Protein AF-A0A5P9XRN8-F1 (afdb_monomer_lite)

Radius of gyration: 21.63 Å; chains: 1; bounding box: 34×23×61 Å

pLDDT: mean 89.19, std 9.0, range [49.06, 98.31]

Foldseek 3Di:
DDDPVVVQVVCVVVVNVVDDDDDDQKDWDKDKDWDALVNDDPVVSVVDDRIHIDIDRPDIDGHPVPDD

Structure (mmCIF, N/CA/C/O backbone):
data_AF-A0A5P9XRN8-F1
#
_entry.id   AF-A0A5P9XRN8-F1
#
loop_
_atom_site.group_PDB
_atom_site.id
_atom_site.type_symbol
_atom_site.label_atom_id
_atom_site.label_alt_id
_atom_site.label_comp_id
_atom_site.label_asym_id
_atom_site.label_entity_id
_atom_site.label_seq_id
_atom_site.pdbx_PDB_ins_code
_atom_site.Cartn_x
_atom_site.Cartn_y
_atom_site.Cartn_z
_atom_site.occupancy
_atom_site.B_iso_or_equiv
_atom_site.auth_seq_id
_atom_site.auth_comp_id
_atom_site.auth_asym_id
_atom_site.auth_atom_id
_atom_site.pdbx_PDB_model_num
ATOM 1 N N . MET A 1 1 ? 5.692 -15.846 -25.534 1.00 49.06 1 MET A N 1
AT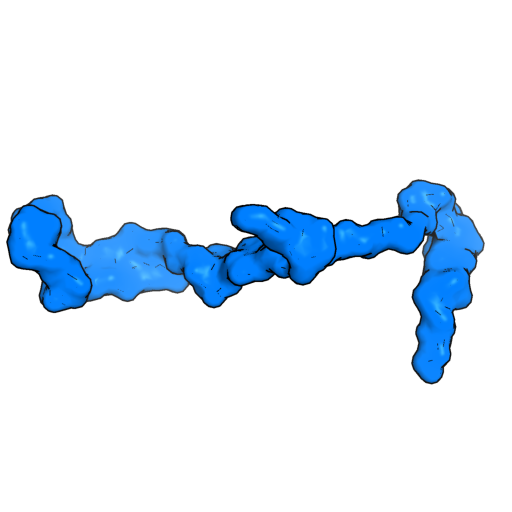OM 2 C CA . MET A 1 1 ? 5.603 -14.586 -24.775 1.00 49.06 1 MET A CA 1
ATOM 3 C C . MET A 1 1 ? 6.254 -13.558 -25.669 1.00 49.06 1 MET A C 1
ATOM 5 O O . MET A 1 1 ? 7.391 -13.810 -26.049 1.00 49.06 1 MET A O 1
ATOM 9 N N . ALA A 1 2 ? 5.509 -12.549 -26.126 1.00 59.50 2 ALA A N 1
ATOM 10 C CA . ALA A 1 2 ? 6.115 -11.448 -26.871 1.00 59.50 2 ALA A CA 1
ATOM 11 C C . ALA A 1 2 ? 7.166 -10.793 -25.970 1.00 59.50 2 ALA A C 1
ATOM 13 O O . ALA A 1 2 ? 7.002 -10.790 -24.747 1.00 59.50 2 ALA A O 1
ATOM 14 N N . SER A 1 3 ? 8.273 -10.348 -26.549 1.00 78.44 3 SER A N 1
ATOM 15 C CA . SER A 1 3 ? 9.277 -9.625 -25.767 1.00 78.44 3 SER A CA 1
ATOM 16 C C . SER A 1 3 ? 8.771 -8.215 -25.459 1.00 78.44 3 SER A C 1
ATOM 18 O O . SER A 1 3 ? 8.089 -7.623 -26.292 1.00 78.44 3 SER A O 1
ATOM 20 N N . ASP A 1 4 ? 9.134 -7.651 -24.307 1.00 77.44 4 ASP A N 1
ATOM 21 C CA . ASP A 1 4 ? 8.765 -6.279 -23.921 1.00 77.44 4 ASP A CA 1
ATOM 22 C C . ASP A 1 4 ? 9.123 -5.251 -25.018 1.00 77.44 4 ASP A C 1
ATOM 24 O O . ASP A 1 4 ? 8.418 -4.264 -25.217 1.00 77.44 4 ASP A O 1
ATOM 28 N N . ALA A 1 5 ? 10.173 -5.523 -25.801 1.00 82.56 5 ALA A N 1
ATOM 29 C CA . ALA A 1 5 ? 10.568 -4.725 -26.960 1.00 82.56 5 ALA A CA 1
ATOM 30 C C . ALA A 1 5 ? 9.531 -4.745 -28.101 1.00 82.56 5 ALA A C 1
ATOM 32 O O . 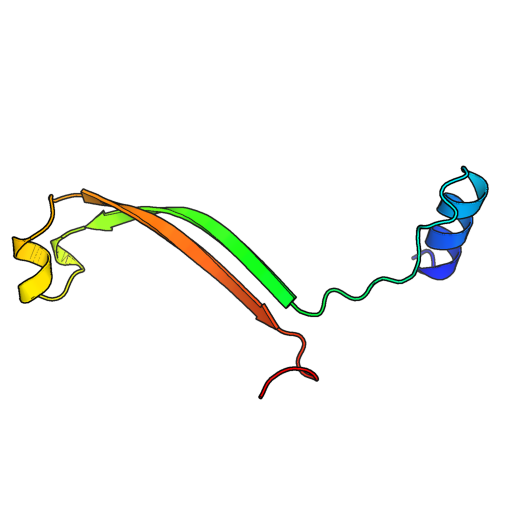ALA A 1 5 ? 9.248 -3.702 -28.684 1.00 82.56 5 ALA A O 1
ATOM 33 N N . GLU A 1 6 ? 8.934 -5.903 -28.401 1.00 86.94 6 GLU A N 1
ATOM 34 C CA . GLU A 1 6 ? 7.873 -6.023 -29.415 1.00 86.94 6 GLU A CA 1
ATOM 35 C C . GLU A 1 6 ? 6.598 -5.285 -28.980 1.00 86.94 6 GLU A C 1
ATOM 37 O O . GLU A 1 6 ? 5.911 -4.687 -29.810 1.00 86.94 6 GLU A O 1
ATOM 42 N N . GLU A 1 7 ? 6.287 -5.283 -27.679 1.00 84.12 7 GLU A N 1
ATOM 43 C CA . GLU A 1 7 ? 5.149 -4.528 -27.143 1.00 84.12 7 GLU A CA 1
ATOM 44 C C . GLU A 1 7 ? 5.387 -3.015 -27.216 1.00 84.12 7 GLU A C 1
ATOM 46 O O . GLU A 1 7 ? 4.507 -2.282 -27.672 1.00 84.12 7 GLU A O 1
ATOM 51 N N . ILE A 1 8 ? 6.577 -2.537 -26.838 1.00 85.69 8 ILE A N 1
ATOM 52 C CA . ILE A 1 8 ? 6.950 -1.116 -26.946 1.00 85.69 8 ILE A CA 1
ATOM 53 C C . ILE A 1 8 ? 6.877 -0.643 -28.406 1.00 85.69 8 ILE A C 1
ATOM 55 O O . ILE A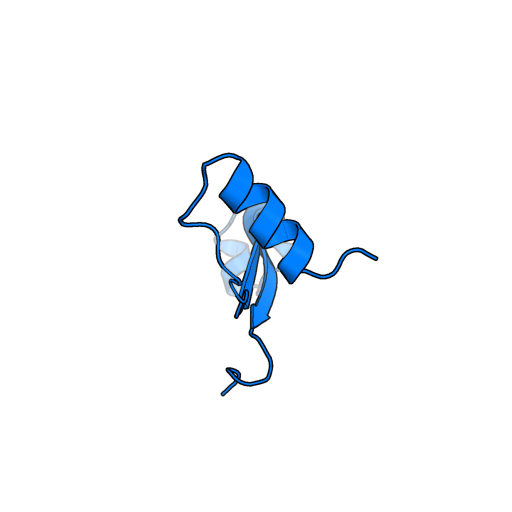 1 8 ? 6.282 0.399 -28.682 1.00 85.69 8 ILE A O 1
ATOM 59 N N . GLU A 1 9 ? 7.401 -1.429 -29.350 1.00 89.19 9 GLU A N 1
ATOM 60 C CA . GLU A 1 9 ? 7.339 -1.125 -30.786 1.00 89.19 9 GLU A CA 1
ATOM 61 C C . GLU A 1 9 ? 5.885 -1.051 -31.288 1.00 89.19 9 GLU A C 1
ATOM 63 O O . GLU A 1 9 ? 5.521 -0.142 -32.041 1.00 89.19 9 GLU A O 1
ATOM 68 N N . SER A 1 10 ? 5.010 -1.945 -30.812 1.00 90.88 10 SER A N 1
ATOM 69 C CA . SER A 1 10 ? 3.574 -1.884 -31.104 1.00 90.88 10 SER A CA 1
ATOM 70 C C . SER A 1 10 ? 2.954 -0.565 -30.624 1.00 90.88 10 SER A C 1
ATOM 72 O O . SER A 1 10 ? 2.197 0.061 -31.370 1.00 90.88 10 SER A O 1
ATOM 74 N N . TYR A 1 11 ? 3.286 -0.098 -29.418 1.00 86.25 11 TYR A N 1
ATOM 75 C CA . TYR A 1 11 ? 2.807 1.192 -28.907 1.00 86.25 11 TYR A CA 1
ATOM 76 C C . TYR A 1 11 ? 3.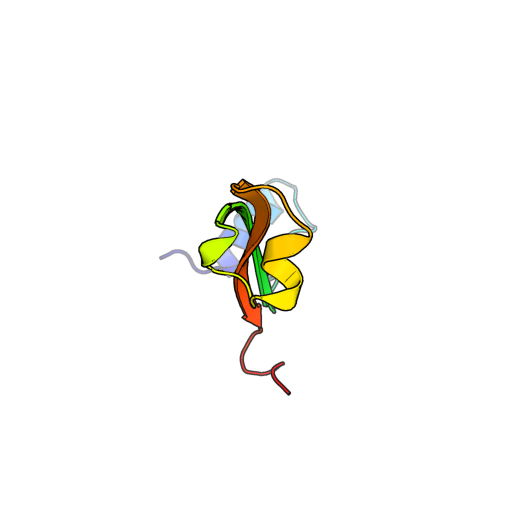352 2.383 -29.705 1.00 86.25 11 TYR A C 1
ATOM 78 O O . TYR A 1 11 ? 2.596 3.304 -30.029 1.00 86.25 11 TYR A O 1
ATOM 86 N N . HIS A 1 12 ? 4.629 2.347 -30.092 1.00 91.81 12 HIS A N 1
ATOM 87 C CA . HIS A 1 12 ? 5.239 3.381 -30.934 1.00 91.81 12 HIS A CA 1
ATOM 88 C C . HIS A 1 12 ? 4.566 3.462 -32.301 1.00 91.81 12 HIS A C 1
ATOM 90 O O . HIS A 1 12 ? 4.247 4.558 -32.765 1.00 91.81 12 HIS A O 1
ATOM 96 N N . SER A 1 13 ? 4.272 2.312 -32.915 1.00 91.75 13 SER A N 1
ATOM 97 C CA . SER A 1 13 ? 3.587 2.233 -34.213 1.00 91.75 13 SER A CA 1
ATOM 98 C C . SER A 1 13 ? 2.160 2.801 -34.183 1.00 91.75 13 SER A C 1
ATOM 100 O O . SER A 1 13 ? 1.661 3.283 -35.200 1.00 91.75 13 SER A O 1
ATOM 102 N N . ALA A 1 14 ? 1.526 2.814 -33.006 1.00 91.88 14 ALA A N 1
ATOM 103 C CA . ALA A 1 14 ? 0.220 3.423 -32.767 1.00 91.88 14 ALA A CA 1
ATOM 104 C C . ALA A 1 14 ? 0.291 4.933 -32.439 1.00 91.88 14 ALA A C 1
ATOM 106 O O . ALA A 1 14 ? -0.743 5.555 -32.199 1.00 91.88 14 ALA A O 1
ATOM 107 N N . GLY A 1 15 ? 1.487 5.538 -32.455 1.00 89.81 15 GLY A N 1
ATOM 108 C CA . GLY A 1 15 ? 1.703 6.970 -32.223 1.00 89.81 15 GLY A CA 1
ATOM 109 C C . GLY A 1 15 ? 2.020 7.353 -30.774 1.00 89.81 15 GLY A C 1
ATOM 110 O O . GLY A 1 15 ? 2.161 8.541 -30.486 1.00 89.81 15 GLY A O 1
ATOM 111 N N . TYR A 1 16 ? 2.171 6.379 -29.871 1.00 81.94 16 TYR A N 1
ATOM 112 C CA . TYR A 1 16 ? 2.540 6.599 -28.467 1.00 81.94 16 TYR A CA 1
ATOM 113 C C . TYR A 1 16 ? 4.064 6.558 -28.287 1.00 81.94 16 TYR A C 1
ATOM 115 O O . TYR A 1 16 ? 4.625 5.615 -27.733 1.00 81.94 16 TYR A O 1
ATOM 123 N N . VAL A 1 17 ? 4.747 7.571 -28.822 1.00 83.62 17 VAL A N 1
ATOM 124 C CA . VAL A 1 17 ? 6.222 7.629 -28.928 1.00 83.62 17 VAL A CA 1
ATOM 125 C C . VAL A 1 17 ? 6.921 7.808 -27.569 1.00 83.62 17 VAL A C 1
ATOM 127 O O . VAL A 1 17 ? 8.123 7.594 -27.448 1.00 83.62 17 VAL A O 1
ATOM 130 N N . ASP A 1 18 ? 6.184 8.214 -26.537 1.00 81.06 18 ASP A N 1
ATOM 131 C CA . ASP A 1 18 ? 6.673 8.440 -25.175 1.00 81.06 18 ASP A CA 1
ATOM 132 C C . ASP A 1 18 ? 6.672 7.179 -24.295 1.00 81.06 18 ASP A C 1
ATOM 134 O O . ASP A 1 18 ? 7.241 7.191 -23.201 1.00 81.06 18 ASP A O 1
ATOM 138 N N . ILE A 1 19 ? 6.072 6.079 -24.763 1.00 77.50 19 ILE A N 1
ATOM 139 C CA . ILE A 1 19 ? 6.065 4.805 -24.041 1.00 77.50 19 ILE A CA 1
ATOM 140 C C . ILE A 1 19 ? 7.453 4.172 -24.133 1.00 77.50 19 ILE A C 1
ATOM 142 O O . ILE A 1 19 ? 7.915 3.811 -25.206 1.00 77.50 19 ILE A O 1
ATOM 146 N N . GLY A 1 20 ? 8.134 4.016 -23.005 1.00 78.25 20 GLY A N 1
ATOM 147 C CA . GLY A 1 20 ? 9.423 3.332 -22.929 1.00 78.25 20 GLY A CA 1
ATOM 148 C C . GLY A 1 20 ? 9.428 2.262 -21.851 1.00 78.25 20 GLY A C 1
ATOM 149 O O . GLY A 1 20 ? 8.506 2.171 -21.036 1.00 78.25 20 GLY A O 1
ATOM 150 N N . GLU A 1 21 ? 10.503 1.480 -21.811 1.00 77.62 21 GLU A N 1
ATOM 151 C CA . GLU A 1 21 ? 10.742 0.531 -20.729 1.00 77.62 21 GLU A CA 1
ATOM 152 C C . GLU A 1 21 ? 10.845 1.301 -19.401 1.00 77.62 21 GLU A C 1
ATOM 154 O O . GLU A 1 21 ? 11.810 2.020 -19.136 1.00 77.62 21 GLU A O 1
ATOM 159 N N . THR A 1 22 ? 9.804 1.203 -18.573 1.00 73.81 22 THR A N 1
ATOM 160 C CA . THR A 1 22 ? 9.739 1.869 -17.270 1.00 73.81 22 THR A CA 1
ATOM 161 C C . THR A 1 22 ? 9.760 0.820 -16.176 1.00 73.81 22 THR A C 1
ATOM 163 O O . THR A 1 22 ? 8.854 -0.001 -16.056 1.00 73.81 22 THR A O 1
ATOM 166 N N . SER A 1 23 ? 10.786 0.868 -15.329 1.00 76.19 23 SER A N 1
ATOM 167 C CA . SER A 1 23 ? 10.883 -0.011 -14.166 1.00 76.19 23 SER A CA 1
ATOM 168 C C . SER A 1 23 ? 10.103 0.550 -12.975 1.00 76.19 23 SER A C 1
ATOM 170 O O . SER A 1 23 ? 10.347 1.667 -12.513 1.00 76.19 23 SER A O 1
ATOM 172 N N . ILE A 1 24 ? 9.210 -0.261 -12.404 1.00 85.56 24 ILE A N 1
ATOM 173 C CA . ILE A 1 24 ? 8.581 0.034 -11.112 1.00 85.56 24 ILE A CA 1
ATOM 174 C C . ILE A 1 24 ? 9.601 -0.260 -10.006 1.00 85.56 24 ILE A C 1
ATOM 176 O O . ILE A 1 24 ? 9.853 -1.413 -9.658 1.00 85.56 24 ILE A O 1
ATOM 180 N N . PHE A 1 25 ? 10.181 0.789 -9.420 1.00 88.44 25 PHE A N 1
ATOM 181 C CA . PHE A 1 25 ? 11.132 0.639 -8.308 1.00 88.44 25 PHE A CA 1
ATOM 182 C C . PHE A 1 25 ? 10.467 0.447 -6.946 1.00 88.44 25 PHE A C 1
ATOM 184 O O . PHE A 1 25 ? 11.146 0.173 -5.960 1.00 88.44 25 PHE A O 1
ATOM 191 N N . GLY A 1 26 ? 9.150 0.579 -6.872 1.00 91.50 26 GLY A N 1
ATOM 192 C CA . GLY A 1 26 ? 8.389 0.328 -5.665 1.00 91.50 26 GLY A CA 1
ATOM 193 C C . GLY A 1 26 ? 6.913 0.599 -5.880 1.00 91.50 26 GLY A C 1
ATOM 194 O O . GLY A 1 26 ? 6.523 1.280 -6.826 1.00 91.50 26 GLY A O 1
ATOM 195 N N . TYR A 1 27 ? 6.090 0.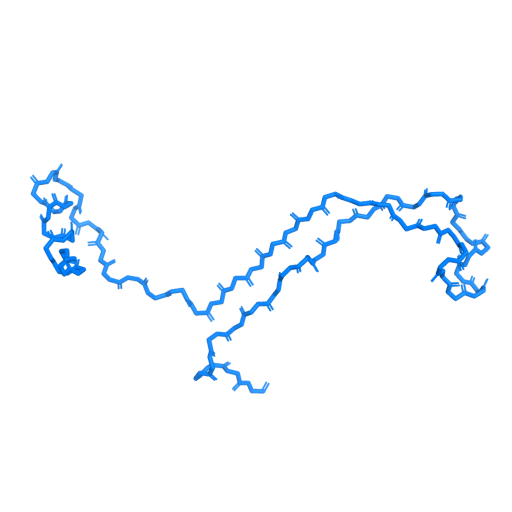051 -4.999 1.00 95.56 27 TYR A N 1
ATOM 196 C CA . TYR A 1 27 ? 4.656 0.287 -5.009 1.00 95.56 27 TYR A CA 1
ATOM 197 C C . TYR A 1 27 ? 4.099 0.252 -3.591 1.00 95.56 27 TYR A C 1
ATOM 199 O O . TYR A 1 27 ? 4.676 -0.348 -2.679 1.00 95.56 27 TYR A O 1
ATOM 207 N N . PHE A 1 28 ? 2.934 0.866 -3.426 1.00 97.25 28 PHE A N 1
ATOM 208 C CA . PHE A 1 28 ? 2.116 0.725 -2.237 1.00 97.25 28 PHE A CA 1
ATOM 209 C C . PHE A 1 28 ? 0.653 0.528 -2.627 1.00 97.25 28 PHE A C 1
ATOM 211 O O . PHE A 1 28 ? 0.224 0.948 -3.699 1.00 97.25 28 PHE A O 1
ATOM 218 N N . ALA A 1 29 ? -0.116 -0.121 -1.757 1.00 97.56 29 ALA A N 1
ATOM 219 C CA . ALA A 1 29 ? -1.547 -0.316 -1.956 1.00 97.56 29 ALA A CA 1
ATOM 220 C C . ALA A 1 29 ? -2.314 0.006 -0.675 1.00 97.56 29 ALA A C 1
ATOM 222 O O . ALA A 1 29 ? -2.005 -0.531 0.396 1.00 97.56 29 ALA A O 1
ATOM 223 N N . PHE A 1 30 ? -3.334 0.854 -0.808 1.00 98.31 30 PHE A N 1
ATOM 224 C CA . PHE A 1 30 ? -4.233 1.230 0.274 1.00 98.31 30 PHE A CA 1
ATOM 225 C C . PHE A 1 30 ? -5.590 0.543 0.150 1.00 98.31 30 PHE A C 1
ATOM 227 O O . PHE A 1 30 ? -6.087 0.308 -0.947 1.00 98.31 30 PHE A O 1
ATOM 234 N N . THR A 1 31 ? -6.215 0.265 1.291 1.00 97.81 31 THR A N 1
ATOM 235 C CA . THR A 1 31 ? -7.616 -0.161 1.367 1.00 97.81 31 THR A CA 1
ATOM 236 C C . THR A 1 31 ? -8.302 0.518 2.541 1.00 97.81 31 THR A C 1
ATOM 238 O O . THR A 1 31 ? -7.677 0.756 3.578 1.00 97.81 31 THR A O 1
ATOM 241 N N . SER A 1 32 ? -9.597 0.799 2.403 1.00 97.50 32 SER A N 1
ATOM 242 C CA . SER A 1 32 ? -10.419 1.147 3.561 1.00 97.50 32 SER A CA 1
ATOM 243 C C . SER A 1 32 ? -10.474 -0.044 4.521 1.00 97.50 32 SER A C 1
ATOM 245 O O . SER A 1 32 ? -10.456 -1.206 4.097 1.00 97.50 32 SER A O 1
ATOM 247 N N . ALA A 1 33 ? -10.462 0.236 5.820 1.00 96.94 33 ALA A N 1
ATOM 248 C CA . ALA A 1 33 ? -10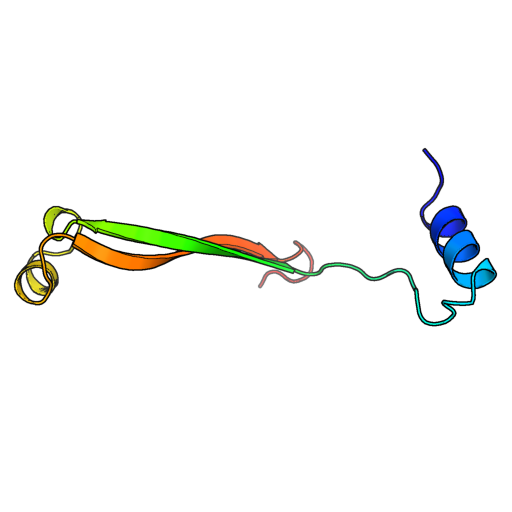.561 -0.775 6.862 1.00 96.94 33 ALA A CA 1
ATOM 249 C C . ALA A 1 33 ? -11.089 -0.163 8.166 1.00 96.94 33 ALA A C 1
ATOM 251 O O . ALA A 1 33 ? -11.161 1.056 8.324 1.00 96.94 33 ALA A O 1
ATOM 252 N N . PHE A 1 34 ? -11.404 -1.034 9.123 1.00 96.88 34 PHE A N 1
ATOM 253 C CA . PHE A 1 34 ? -11.684 -0.656 10.502 1.00 96.88 34 PHE A CA 1
ATOM 254 C C . PHE A 1 34 ? -10.744 -1.395 11.453 1.00 96.88 34 PHE A C 1
ATOM 256 O O . PHE A 1 34 ? -10.398 -2.552 11.212 1.00 96.88 34 PHE A O 1
ATOM 263 N N . VAL A 1 35 ? -10.353 -0.721 12.532 1.00 95.62 35 VAL A N 1
ATOM 264 C CA . VAL A 1 35 ? -9.649 -1.311 13.680 1.00 95.62 35 VAL A CA 1
ATOM 265 C C . VAL A 1 35 ? -10.586 -1.261 14.881 1.00 95.62 35 VAL A C 1
ATOM 267 O O . VAL A 1 35 ? -11.274 -0.254 15.078 1.00 95.62 35 VAL A O 1
ATOM 270 N N . LEU A 1 36 ? -10.662 -2.338 15.664 1.00 96.19 36 LEU A N 1
ATOM 271 C CA . LEU A 1 36 ? -11.449 -2.322 16.893 1.00 96.19 36 LEU A CA 1
ATOM 272 C C . LEU A 1 36 ? -10.649 -1.644 18.002 1.00 96.19 36 LEU A C 1
ATOM 274 O O . LEU A 1 36 ? -9.441 -1.835 18.110 1.00 96.19 36 LEU A O 1
ATOM 278 N N . SER A 1 37 ? -11.315 -0.884 18.871 1.00 95.25 37 SER A N 1
ATOM 279 C CA . SER A 1 37 ? -10.640 -0.253 20.014 1.00 95.25 37 SER A CA 1
ATOM 280 C C . SER A 1 37 ? -9.966 -1.269 20.945 1.00 95.25 37 SER A C 1
ATOM 282 O O . SER A 1 37 ? -9.011 -0.923 21.631 1.00 95.25 37 SER A O 1
ATOM 284 N N . THR A 1 38 ? -10.422 -2.525 20.939 1.00 95.12 38 THR A N 1
ATOM 285 C CA . THR A 1 38 ? -9.824 -3.652 21.670 1.00 95.12 38 THR A CA 1
ATOM 286 C C . THR A 1 38 ? -8.483 -4.114 21.109 1.00 95.12 38 THR A C 1
ATOM 288 O O . THR A 1 38 ? -7.737 -4.773 21.823 1.00 95.12 38 THR A O 1
ATOM 291 N N . ASP A 1 39 ? -8.176 -3.767 19.858 1.00 94.75 39 ASP A N 1
ATOM 292 C CA . ASP A 1 39 ? -6.920 -4.125 19.191 1.00 94.75 39 ASP A CA 1
ATOM 293 C C . ASP A 1 39 ? -5.835 -3.054 19.412 1.00 94.75 39 ASP A C 1
ATOM 295 O O . ASP A 1 39 ? -4.690 -3.217 18.990 1.00 94.75 39 ASP A O 1
ATOM 299 N N . LEU A 1 40 ? -6.194 -1.931 20.045 1.00 93.19 40 LEU A N 1
ATOM 300 C CA . LEU A 1 40 ? -5.276 -0.847 20.369 1.00 93.19 40 LEU A CA 1
ATOM 301 C C . LEU A 1 40 ? -4.628 -1.040 21.739 1.00 93.19 40 LEU A C 1
ATOM 303 O O . LEU A 1 40 ? -5.177 -1.675 22.639 1.00 93.19 40 LEU A O 1
ATOM 307 N N . ALA A 1 41 ? -3.488 -0.374 21.928 1.00 94.38 41 ALA A N 1
ATOM 308 C CA . ALA A 1 41 ? -2.922 -0.179 23.255 1.00 94.38 41 ALA A CA 1
ATOM 309 C C . ALA A 1 41 ? -3.959 0.483 24.198 1.00 94.38 41 ALA A C 1
ATOM 311 O O . ALA A 1 41 ? -4.693 1.379 23.752 1.00 94.38 41 ALA A O 1
ATOM 312 N N . PRO A 1 42 ? -4.036 0.089 25.486 1.00 91.25 42 PRO A N 1
ATOM 313 C CA . PRO A 1 42 ? -5.074 0.551 26.414 1.00 91.25 42 PRO A CA 1
ATOM 314 C C . PRO A 1 42 ? -5.182 2.076 26.545 1.00 91.25 42 PRO A C 1
ATOM 316 O O . PRO A 1 42 ? -6.277 2.617 26.717 1.00 91.25 42 PRO A O 1
ATOM 319 N N . GLU A 1 43 ? -4.057 2.783 26.436 1.00 91.38 43 GLU A N 1
ATOM 320 C CA . GLU A 1 43 ? -3.981 4.243 26.513 1.00 91.38 43 GLU A CA 1
ATOM 321 C C . GLU A 1 43 ? -4.682 4.907 25.321 1.00 91.38 43 GLU A C 1
ATOM 323 O O . GLU A 1 43 ? -5.306 5.961 25.465 1.00 91.38 43 GLU A O 1
ATOM 328 N N . LEU A 1 44 ? -4.618 4.275 24.146 1.00 90.50 44 LEU A N 1
ATOM 329 C CA . LEU A 1 44 ? -5.250 4.748 22.916 1.00 90.50 44 LEU A CA 1
ATOM 330 C C . LEU A 1 44 ? -6.714 4.316 22.827 1.00 90.50 44 LEU A C 1
ATOM 332 O O . LEU A 1 44 ? -7.551 5.095 22.374 1.00 90.50 44 LEU A O 1
ATOM 336 N N . ALA A 1 45 ? -7.045 3.115 23.307 1.00 91.12 45 ALA A N 1
ATOM 337 C CA . ALA A 1 45 ? -8.395 2.556 23.255 1.00 91.12 45 ALA A CA 1
ATOM 338 C C . ALA A 1 45 ? -9.450 3.468 23.910 1.00 91.12 45 ALA A C 1
ATOM 340 O O . ALA A 1 45 ? -10.572 3.566 23.422 1.00 91.12 45 ALA A O 1
ATOM 341 N N . ARG A 1 46 ? -9.083 4.188 24.981 1.00 90.94 46 ARG A N 1
ATOM 342 C CA . ARG A 1 46 ? -9.972 5.140 25.680 1.00 90.94 46 ARG A CA 1
ATOM 343 C C . ARG A 1 46 ? -10.307 6.392 24.866 1.00 90.94 46 ARG A C 1
ATOM 345 O O . ARG A 1 46 ? -11.251 7.099 25.205 1.00 90.94 46 ARG A O 1
ATOM 352 N N . ARG A 1 47 ? -9.513 6.700 23.839 1.00 92.38 47 ARG A N 1
ATOM 353 C CA . ARG A 1 47 ? -9.574 7.960 23.085 1.00 92.38 47 ARG A CA 1
ATOM 354 C C . ARG A 1 47 ? -10.402 7.862 21.804 1.00 92.38 47 ARG A C 1
ATOM 356 O O . ARG A 1 47 ? -10.705 8.890 21.206 1.00 92.38 47 ARG A O 1
ATOM 363 N N . TYR A 1 48 ? -10.752 6.648 21.388 1.00 92.00 48 TYR A N 1
ATOM 364 C CA . TYR A 1 48 ? -11.381 6.371 20.103 1.00 92.00 48 TYR A CA 1
ATOM 365 C C . TYR A 1 48 ? -12.682 5.568 20.254 1.00 92.00 48 TYR A C 1
ATOM 367 O O . TYR A 1 48 ? -12.859 4.848 21.239 1.00 92.00 48 TYR A O 1
ATOM 375 N N . PRO A 1 49 ? -13.610 5.672 19.283 1.00 92.94 49 PRO A N 1
ATOM 376 C CA . PRO A 1 49 ? -14.824 4.861 19.263 1.00 92.94 49 PRO A CA 1
ATOM 377 C C . PRO A 1 49 ? -14.511 3.371 19.056 1.00 92.94 49 PRO A C 1
ATOM 379 O O . PRO A 1 49 ? -13.412 2.994 18.656 1.00 92.94 49 PRO A O 1
ATOM 382 N N . ARG A 1 50 ? -15.514 2.509 19.277 1.00 94.19 50 ARG A N 1
ATOM 383 C CA . ARG A 1 50 ? -15.363 1.043 19.193 1.00 94.19 50 ARG A CA 1
ATOM 384 C C . ARG A 1 50 ? -14.815 0.555 17.847 1.00 94.19 50 ARG A C 1
ATOM 386 O O . ARG A 1 50 ? -14.051 -0.403 17.825 1.00 94.19 50 ARG A O 1
ATOM 393 N N . GLN A 1 51 ? -15.239 1.173 16.746 1.00 96.75 51 GLN A N 1
ATOM 394 C CA . GLN A 1 51 ? -14.749 0.905 15.394 1.00 96.75 51 GLN A CA 1
ATOM 395 C C . GLN A 1 51 ? -14.102 2.170 14.848 1.00 96.75 51 GLN A C 1
ATOM 397 O O . GLN A 1 51 ? -14.748 3.214 14.761 1.00 96.75 51 GLN A O 1
ATOM 402 N N . ILE A 1 52 ? -12.831 2.064 14.487 1.00 96.25 52 ILE A N 1
ATOM 403 C CA . ILE A 1 52 ? -11.999 3.197 14.102 1.00 96.25 52 ILE A CA 1
ATOM 404 C C . ILE A 1 52 ? -11.756 3.102 12.599 1.00 96.25 52 ILE A C 1
ATOM 406 O O . ILE A 1 52 ? -11.114 2.138 12.169 1.00 96.25 52 ILE A O 1
ATOM 410 N N . PRO A 1 53 ? -12.279 4.038 11.789 1.00 96.19 53 PRO A N 1
ATOM 411 C CA . PRO A 1 53 ? -12.029 4.042 10.355 1.00 96.19 53 PRO A CA 1
ATOM 412 C C . PRO A 1 53 ? -10.560 4.367 10.091 1.00 96.19 53 PRO A C 1
ATOM 414 O O . PRO A 1 53 ? -10.023 5.341 10.621 1.00 96.19 53 PRO A O 1
ATOM 417 N N . VAL A 1 54 ? -9.912 3.552 9.262 1.00 95.56 54 VAL A N 1
ATOM 418 C CA . VAL A 1 54 ? -8.513 3.738 8.870 1.00 95.56 54 VAL A CA 1
ATOM 419 C C . VAL A 1 54 ? -8.320 3.455 7.383 1.00 95.56 54 VAL A C 1
ATOM 421 O O . VAL A 1 54 ? -9.103 2.741 6.752 1.00 95.56 54 VAL A O 1
ATOM 424 N N . THR A 1 55 ? -7.211 3.954 6.844 1.00 97.62 55 THR A N 1
ATOM 425 C CA . THR A 1 55 ? -6.690 3.539 5.540 1.00 97.62 55 THR A CA 1
ATOM 426 C C . THR A 1 55 ? -5.512 2.604 5.778 1.00 97.62 55 THR A C 1
ATOM 428 O O . THR A 1 55 ? -4.455 3.025 6.243 1.00 97.62 55 THR A O 1
ATOM 431 N N . ARG A 1 56 ? -5.690 1.313 5.496 1.00 97.12 56 ARG A N 1
ATOM 432 C CA . ARG A 1 56 ? -4.644 0.305 5.685 1.00 97.12 56 ARG A CA 1
ATOM 433 C C . ARG A 1 56 ? -3.653 0.366 4.528 1.00 97.12 56 ARG A C 1
ATOM 435 O O . ARG A 1 56 ? -4.050 0.167 3.383 1.00 97.12 56 ARG A O 1
ATOM 442 N N . LEU A 1 57 ? -2.369 0.524 4.843 1.00 98.12 57 LEU A N 1
ATOM 443 C CA . LEU A 1 57 ? -1.262 0.207 3.938 1.00 98.12 57 LEU A CA 1
ATOM 444 C C . LEU A 1 57 ? -1.128 -1.319 3.840 1.00 98.12 57 LEU A C 1
ATOM 446 O O . LEU A 1 57 ? -0.503 -1.953 4.684 1.00 98.12 57 LEU A O 1
ATOM 450 N N . GLY A 1 58 ? -1.804 -1.925 2.865 1.00 96.19 58 GLY A N 1
ATOM 451 C CA . GLY A 1 58 ? -1.868 -3.382 2.717 1.00 96.19 58 GLY A CA 1
ATOM 452 C C . GLY A 1 58 ? -0.641 -3.974 2.030 1.00 96.19 58 GLY A C 1
ATOM 453 O O . GLY A 1 58 ? -0.287 -5.125 2.279 1.00 96.19 58 GLY A O 1
ATOM 454 N N . ARG A 1 59 ? 0.008 -3.191 1.165 1.00 97.12 59 ARG A N 1
ATOM 455 C CA . ARG A 1 59 ? 1.260 -3.556 0.500 1.00 97.12 59 ARG A CA 1
ATOM 456 C C . ARG A 1 59 ? 2.187 -2.354 0.488 1.00 97.12 59 ARG A C 1
ATOM 458 O O . ARG A 1 59 ? 1.735 -1.246 0.217 1.00 97.12 59 ARG A O 1
ATOM 465 N N . LEU A 1 60 ? 3.461 -2.608 0.741 1.00 96.88 60 LEU A N 1
ATOM 466 C CA . LEU A 1 60 ? 4.564 -1.694 0.502 1.00 96.88 60 LEU A CA 1
ATOM 467 C C . LEU A 1 60 ? 5.745 -2.550 0.060 1.00 96.88 60 LEU A C 1
ATOM 469 O O . LEU A 1 60 ? 6.121 -3.483 0.769 1.00 96.88 60 LEU A O 1
ATOM 473 N N . ALA A 1 61 ? 6.300 -2.262 -1.108 1.00 94.25 61 ALA A N 1
ATOM 474 C CA . ALA A 1 61 ? 7.488 -2.939 -1.596 1.00 94.25 61 ALA A CA 1
ATOM 475 C C . ALA A 1 61 ? 8.387 -1.954 -2.329 1.00 94.25 61 ALA A C 1
ATOM 477 O O . ALA A 1 61 ? 7.912 -1.040 -3.001 1.00 94.25 61 ALA A O 1
ATOM 478 N N . VAL A 1 62 ? 9.688 -2.187 -2.214 1.00 93.50 62 VAL A N 1
ATOM 479 C CA . VAL A 1 62 ? 10.734 -1.459 -2.925 1.00 93.50 62 VAL A CA 1
ATOM 480 C C . VAL A 1 62 ? 11.618 -2.492 -3.604 1.00 93.50 62 VAL A C 1
ATOM 482 O O . VAL A 1 62 ? 11.894 -3.555 -3.041 1.00 93.50 62 VAL A O 1
ATOM 485 N N . HIS A 1 63 ? 12.041 -2.188 -4.821 1.00 88.25 63 HIS A N 1
ATOM 486 C CA . HIS A 1 63 ? 12.959 -3.001 -5.596 1.00 88.25 63 HIS A CA 1
ATOM 487 C C . HIS A 1 63 ? 14.231 -3.275 -4.784 1.00 88.25 63 HIS A C 1
ATOM 489 O O . HIS A 1 63 ? 14.810 -2.350 -4.220 1.00 88.25 63 HIS A O 1
ATOM 495 N N . SER A 1 64 ? 14.683 -4.531 -4.746 1.00 86.62 64 SER A N 1
ATOM 496 C CA . SER A 1 64 ? 15.791 -5.003 -3.894 1.00 86.62 64 SER A CA 1
ATOM 497 C C . SER A 1 64 ? 17.047 -4.136 -3.994 1.00 86.62 64 SER A C 1
ATOM 499 O O . SER A 1 64 ? 17.596 -3.718 -2.984 1.00 86.62 64 SER A O 1
ATOM 501 N N . ASN A 1 65 ? 17.441 -3.769 -5.214 1.00 86.44 65 ASN A N 1
ATOM 502 C CA . ASN A 1 65 ? 18.619 -2.930 -5.478 1.00 86.44 65 ASN A CA 1
ATOM 503 C C . ASN A 1 65 ? 18.489 -1.460 -5.019 1.00 86.44 65 ASN A C 1
ATOM 505 O O . ASN A 1 65 ? 19.410 -0.673 -5.222 1.00 86.44 65 ASN A O 1
ATOM 509 N N . ARG A 1 66 ? 17.336 -1.057 -4.477 1.00 84.69 66 ARG A N 1
ATOM 510 C CA . ARG A 1 66 ? 17.059 0.284 -3.935 1.00 84.69 66 ARG A CA 1
ATOM 511 C C . ARG A 1 66 ? 16.694 0.239 -2.446 1.00 84.69 66 ARG A C 1
ATOM 513 O O . ARG A 1 66 ? 16.309 1.267 -1.898 1.00 84.69 66 ARG A O 1
ATOM 520 N N . GLN A 1 67 ? 16.773 -0.934 -1.815 1.00 87.69 67 GLN A N 1
ATOM 521 C CA . GLN A 1 67 ? 16.589 -1.085 -0.373 1.00 87.69 67 GLN A CA 1
ATOM 522 C C . GLN A 1 67 ? 17.860 -0.621 0.352 1.00 87.69 67 GLN A C 1
ATOM 524 O O . GLN A 1 67 ? 18.968 -0.876 -0.123 1.00 87.69 67 GLN A O 1
ATOM 529 N N . GLY A 1 68 ? 17.692 0.068 1.480 1.00 75.62 68 GLY A N 1
ATOM 530 C CA . GLY A 1 68 ? 18.761 0.589 2.332 1.00 75.62 68 GLY A CA 1
ATOM 531 C C . GLY A 1 68 ? 18.295 0.680 3.772 1.00 75.62 68 GLY A C 1
ATOM 532 O O . GLY A 1 68 ? 17.116 1.057 3.965 1.00 75.62 68 GLY A O 1
#

Organism: NCBI:txid637390

Sequence (68 aa):
MASDAEEIESYHSAGYVDIGETSIFGYFAFTSAFVLSTDLAPELARRYPRQIPVTRLGRLAVHSNRQG

Secondary structure (DSSP, 8-state):
---HHHHHHHHHHTT-TT-------EEEEEEEEEEEGGGS-HHHHTTS-SEEEEEEEEEEEE-GGG--